Protein AF-A0A3S0TU96-F1 (afdb_monomer_lite)

Radius of gyration: 23.85 Å; chains: 1; bounding box: 47×67×46 Å

Secondary structure (DSSP, 8-state):
--HHHHHHHHHHHHHHHHHHHTT-HHHHHHHHHHTGGG--THHHHHHHHHHHHHHHTHHHHHGGGSTT-HHHHHHHHHHHHHHHHT-TTS--SHHHHHHHHHHHHHHHHHHHHHHHHHHHHHHHHHHHHHHHHHHHTT---

Structure (mmCIF, N/CA/C/O backbone):
data_AF-A0A3S0TU96-F1
#
_entry.id   AF-A0A3S0TU96-F1
#
loop_
_atom_site.group_PDB
_atom_site.id
_atom_site.type_symbol
_atom_site.label_atom_id
_atom_site.label_alt_id
_atom_site.label_comp_id
_atom_site.label_asym_id
_atom_site.label_entity_id
_atom_site.label_seq_id
_atom_site.pdbx_PDB_ins_code
_atom_site.Cartn_x
_atom_site.Cartn_y
_atom_site.Cartn_z
_atom_site.occupancy
_atom_site.B_iso_or_equiv
_atom_site.auth_seq_id
_atom_site.auth_comp_id
_atom_site.auth_asym_id
_atom_site.auth_atom_id
_atom_site.pdbx_PDB_model_num
ATOM 1 N N . MET A 1 1 ? 26.393 -16.117 -1.500 1.00 49.97 1 MET A N 1
ATOM 2 C CA . MET A 1 1 ? 25.096 -15.430 -1.704 1.00 49.97 1 MET A CA 1
ATOM 3 C C . MET A 1 1 ? 25.406 -14.065 -2.303 1.00 49.97 1 MET A C 1
ATOM 5 O O . MET A 1 1 ? 26.207 -13.344 -1.730 1.00 49.97 1 MET A O 1
ATOM 9 N N . ASN A 1 2 ? 24.938 -13.804 -3.525 1.00 49.59 2 ASN A N 1
ATOM 10 C CA . ASN A 1 2 ? 25.557 -12.851 -4.454 1.00 49.59 2 ASN A CA 1
ATOM 11 C C . ASN A 1 2 ? 25.096 -11.401 -4.190 1.00 49.59 2 ASN A C 1
ATOM 13 O O . ASN A 1 2 ? 23.898 -11.127 -4.260 1.00 49.59 2 ASN A O 1
ATOM 17 N N . ILE A 1 3 ? 26.026 -10.485 -3.899 1.00 54.50 3 ILE A N 1
ATOM 18 C CA . ILE A 1 3 ? 25.763 -9.071 -3.543 1.00 54.50 3 ILE A CA 1
ATOM 19 C C . ILE A 1 3 ? 24.951 -8.360 -4.642 1.00 54.50 3 ILE A C 1
ATOM 21 O O . ILE A 1 3 ? 24.020 -7.609 -4.351 1.00 54.50 3 ILE A O 1
ATOM 25 N N . TYR A 1 4 ? 25.210 -8.704 -5.905 1.00 56.62 4 TYR A N 1
ATOM 26 C CA . TYR A 1 4 ? 24.470 -8.217 -7.072 1.00 56.62 4 TYR A CA 1
ATOM 27 C C . TYR A 1 4 ? 22.959 -8.479 -7.007 1.00 56.62 4 TYR A C 1
ATOM 29 O O . TYR A 1 4 ? 22.160 -7.614 -7.354 1.00 56.62 4 TYR A O 1
ATOM 37 N N . TYR A 1 5 ? 22.549 -9.643 -6.496 1.00 59.38 5 TYR A 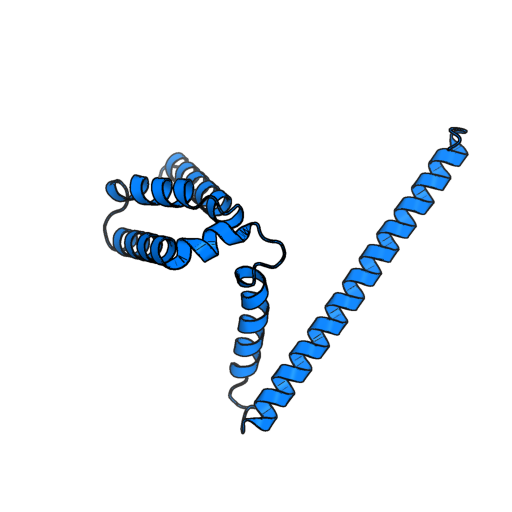N 1
ATOM 38 C CA . TYR A 1 5 ? 21.134 -10.011 -6.404 1.00 59.38 5 TYR A CA 1
ATOM 39 C C . TYR A 1 5 ? 20.387 -9.203 -5.330 1.00 59.38 5 TYR A C 1
ATOM 41 O O . TYR A 1 5 ? 19.169 -9.021 -5.409 1.00 59.38 5 TYR A O 1
ATOM 49 N N . HIS A 1 6 ? 21.104 -8.713 -4.313 1.00 59.06 6 HIS A N 1
ATOM 50 C CA . HIS A 1 6 ? 20.525 -7.829 -3.305 1.00 59.06 6 HIS A CA 1
ATOM 51 C C . HIS A 1 6 ? 20.334 -6.409 -3.836 1.00 59.06 6 HIS A C 1
ATOM 53 O O . HIS A 1 6 ? 19.244 -5.859 -3.677 1.00 59.06 6 HIS A O 1
ATOM 59 N N . ILE A 1 7 ? 21.337 -5.878 -4.536 1.00 60.28 7 ILE A N 1
ATOM 60 C CA . ILE A 1 7 ? 21.294 -4.543 -5.146 1.00 60.28 7 ILE A CA 1
ATOM 61 C C . ILE A 1 7 ? 20.154 -4.451 -6.171 1.00 60.28 7 ILE A C 1
ATOM 63 O O . ILE A 1 7 ? 19.366 -3.509 -6.151 1.00 60.28 7 ILE A O 1
ATOM 67 N N . GLU A 1 8 ? 19.984 -5.468 -7.019 1.00 71.00 8 GLU A N 1
ATOM 68 C CA . GLU A 1 8 ? 18.927 -5.479 -8.038 1.00 71.00 8 GLU A CA 1
ATOM 69 C C . GLU A 1 8 ? 17.509 -5.478 -7.430 1.00 71.00 8 GLU A C 1
ATOM 71 O O . GLU A 1 8 ? 16.594 -4.820 -7.935 1.00 71.00 8 GLU A O 1
ATOM 76 N N . LYS A 1 9 ? 17.316 -6.182 -6.306 1.00 71.75 9 LYS A N 1
ATOM 77 C CA . LYS A 1 9 ? 16.046 -6.176 -5.562 1.00 71.75 9 LYS A CA 1
ATOM 78 C C . LYS A 1 9 ? 15.737 -4.822 -4.947 1.00 71.75 9 LYS A C 1
ATOM 80 O O . LYS A 1 9 ? 14.586 -4.390 -4.989 1.00 71.75 9 LYS A O 1
ATOM 85 N N . GLU A 1 10 ? 16.741 -4.182 -4.364 1.00 77.06 10 GLU A N 1
ATOM 86 C CA . GLU A 1 10 ? 16.595 -2.877 -3.731 1.00 77.06 10 GLU A CA 1
ATOM 87 C C . GLU A 1 10 ? 16.254 -1.796 -4.763 1.00 77.06 10 GLU A C 1
ATOM 89 O O . GLU A 1 10 ? 15.327 -1.013 -4.554 1.00 77.06 10 GLU A O 1
ATOM 94 N N . ILE A 1 11 ? 16.900 -1.833 -5.933 1.00 78.44 11 ILE A N 1
ATOM 95 C CA . ILE A 1 11 ? 16.581 -0.957 -7.066 1.00 78.44 11 ILE A CA 1
ATOM 96 C C . ILE A 1 11 ? 15.122 -1.145 -7.500 1.00 78.44 11 ILE A C 1
ATOM 98 O O . ILE A 1 11 ? 14.367 -0.176 -7.554 1.00 78.44 11 ILE A O 1
ATOM 102 N N . LYS A 1 12 ? 14.684 -2.387 -7.747 1.00 85.12 12 LYS A N 1
ATOM 103 C CA . LYS A 1 12 ? 13.304 -2.682 -8.181 1.00 85.12 12 LYS A CA 1
ATOM 104 C C . LYS A 1 12 ? 12.257 -2.247 -7.150 1.00 85.12 12 LYS A C 1
ATOM 106 O O . LYS A 1 12 ? 11.206 -1.728 -7.525 1.00 85.12 12 LYS A O 1
ATOM 111 N N . TYR A 1 13 ? 12.547 -2.409 -5.859 1.00 88.12 13 TYR A N 1
ATOM 112 C CA . TYR A 1 13 ? 11.684 -1.920 -4.784 1.00 88.12 13 TYR A CA 1
ATOM 113 C C . TYR A 1 13 ? 11.594 -0.389 -4.765 1.00 88.12 13 TYR A C 1
ATOM 115 O O . TYR A 1 13 ? 10.494 0.161 -4.703 1.00 88.12 13 TYR A O 1
ATOM 123 N N . ASN A 1 14 ? 12.730 0.303 -4.868 1.00 90.75 14 ASN A N 1
ATOM 124 C CA . ASN A 1 14 ? 12.770 1.764 -4.873 1.00 90.75 14 ASN A CA 1
ATOM 125 C C . ASN A 1 14 ? 12.052 2.356 -6.093 1.00 90.75 14 ASN A C 1
ATOM 127 O O . ASN A 1 14 ? 11.351 3.359 -5.957 1.00 90.75 14 ASN A O 1
ATOM 131 N N . VAL A 1 15 ? 12.141 1.702 -7.255 1.00 93.25 15 VAL A N 1
ATOM 132 C CA . VAL A 1 15 ? 11.391 2.087 -8.461 1.00 93.25 15 VAL A CA 1
ATOM 133 C C . VAL A 1 15 ? 9.885 1.895 -8.261 1.00 93.25 15 VAL A C 1
ATOM 135 O O . VAL A 1 15 ? 9.119 2.824 -8.509 1.00 93.25 15 VAL A O 1
ATOM 138 N N . ALA A 1 16 ? 9.443 0.749 -7.732 1.00 92.25 16 ALA A N 1
ATOM 139 C CA . ALA A 1 16 ? 8.025 0.522 -7.429 1.00 92.25 16 ALA A CA 1
ATOM 140 C C . ALA A 1 16 ? 7.481 1.559 -6.431 1.00 92.25 16 ALA A C 1
ATOM 142 O O . ALA A 1 16 ? 6.395 2.111 -6.615 1.00 92.25 16 ALA A O 1
ATOM 143 N N . LYS A 1 17 ? 8.266 1.867 -5.392 1.00 92.00 17 LYS A N 1
ATOM 144 C CA . LYS A 1 17 ? 7.953 2.901 -4.403 1.00 92.00 17 LYS A CA 1
ATOM 145 C C . LYS A 1 17 ? 7.829 4.276 -5.062 1.00 92.00 17 LYS A C 1
ATOM 147 O O . LYS A 1 17 ? 6.870 4.996 -4.792 1.00 92.00 17 LYS A O 1
ATOM 152 N N . HIS A 1 18 ? 8.767 4.630 -5.939 1.00 92.69 18 HIS A N 1
ATOM 153 C CA . HIS A 1 18 ? 8.718 5.873 -6.700 1.00 92.69 18 HIS A CA 1
ATOM 154 C C . HIS A 1 18 ? 7.443 5.957 -7.548 1.00 92.69 18 HIS A C 1
ATOM 156 O O . HIS A 1 18 ? 6.746 6.966 -7.476 1.00 92.69 18 HIS A O 1
ATOM 162 N N . TYR A 1 19 ? 7.089 4.909 -8.294 1.00 94.81 19 TYR A N 1
ATOM 163 C CA . TYR A 1 19 ? 5.866 4.918 -9.099 1.00 94.81 19 TYR A CA 1
ATOM 164 C C . TYR A 1 19 ? 4.600 5.060 -8.252 1.00 94.81 19 TYR A C 1
ATOM 166 O O . TYR A 1 19 ? 3.732 5.865 -8.585 1.00 94.81 19 TYR A O 1
ATOM 174 N N . PHE A 1 20 ? 4.533 4.369 -7.112 1.00 92.12 20 PHE A N 1
ATOM 175 C CA . PHE A 1 20 ? 3.407 4.474 -6.186 1.00 92.12 20 PHE A CA 1
ATOM 176 C C . PHE A 1 20 ? 3.204 5.904 -5.668 1.00 92.12 20 PHE A C 1
ATOM 178 O O . PHE A 1 20 ? 2.113 6.452 -5.805 1.00 92.12 20 PHE A O 1
ATOM 185 N N . TYR A 1 21 ? 4.243 6.534 -5.109 1.00 88.75 21 TYR A N 1
ATOM 186 C CA . TYR A 1 21 ? 4.112 7.874 -4.518 1.00 88.75 21 TYR A CA 1
ATOM 187 C C . TYR A 1 21 ? 3.954 8.994 -5.553 1.00 88.75 21 TYR A C 1
ATOM 189 O O . TYR A 1 21 ? 3.477 10.067 -5.205 1.00 88.75 21 TYR A O 1
ATOM 197 N N . ASN A 1 22 ? 4.311 8.749 -6.816 1.00 92.19 22 ASN A N 1
ATOM 198 C CA . ASN A 1 22 ? 4.125 9.708 -7.909 1.00 92.19 22 ASN A CA 1
ATOM 199 C C . ASN A 1 22 ? 2.884 9.411 -8.765 1.00 92.19 22 ASN A C 1
ATOM 201 O O . ASN A 1 22 ? 2.750 9.961 -9.853 1.00 92.19 22 ASN A O 1
ATOM 205 N N . GLY A 1 23 ? 1.991 8.527 -8.307 1.00 91.00 23 GLY A N 1
ATOM 206 C CA . GLY A 1 23 ? 0.731 8.214 -8.986 1.00 91.00 23 GLY A CA 1
ATOM 207 C C . GLY A 1 23 ? 0.868 7.598 -10.382 1.00 91.00 23 GLY A C 1
ATOM 208 O O . GLY A 1 23 ? -0.086 7.617 -11.160 1.00 91.00 23 GLY A O 1
ATOM 209 N N . LYS A 1 24 ? 2.033 7.017 -10.687 1.00 95.75 24 LYS A N 1
ATOM 210 C CA . LYS A 1 24 ? 2.355 6.339 -11.950 1.00 95.75 24 LYS A CA 1
ATOM 211 C C . LYS A 1 24 ? 1.775 4.927 -11.955 1.00 95.75 24 LYS A C 1
ATOM 213 O O . LYS A 1 24 ? 2.472 3.944 -11.707 1.00 95.75 24 LYS A O 1
ATOM 218 N N . TYR A 1 25 ? 0.452 4.847 -12.095 1.00 95.44 25 TYR A N 1
ATOM 219 C CA . TYR A 1 25 ? -0.302 3.597 -11.977 1.00 95.44 25 TYR A CA 1
ATOM 220 C C . TYR A 1 25 ? 0.087 2.573 -13.047 1.00 95.44 25 TYR A C 1
ATOM 222 O O . TYR A 1 25 ? 0.318 1.412 -12.708 1.00 95.44 25 TYR A O 1
ATOM 230 N N . ASP A 1 26 ? 0.172 3.001 -14.305 1.00 96.81 26 ASP A N 1
ATOM 231 C CA . ASP A 1 26 ? 0.413 2.110 -15.440 1.00 96.81 26 ASP A CA 1
ATOM 232 C C . ASP A 1 26 ? 1.830 1.514 -15.351 1.00 96.81 26 ASP A C 1
ATOM 234 O O . ASP A 1 26 ? 2.001 0.295 -15.356 1.00 96.81 26 ASP A O 1
ATOM 238 N N . GLU A 1 27 ? 2.837 2.350 -15.079 1.00 96.75 27 GLU A N 1
ATOM 239 C CA . GLU A 1 27 ? 4.230 1.924 -14.907 1.00 96.7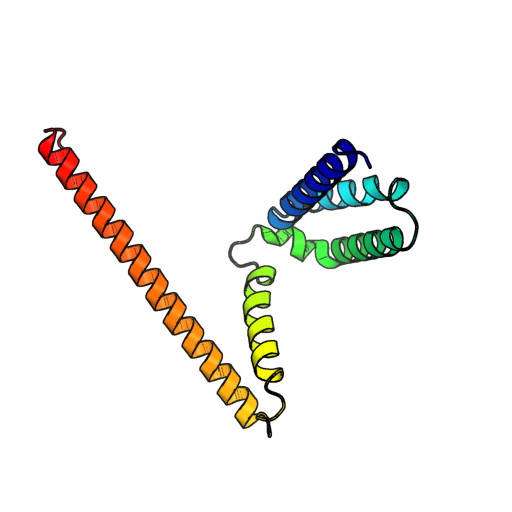5 27 GLU A CA 1
ATOM 240 C C . GLU A 1 27 ? 4.431 1.046 -13.664 1.00 96.75 27 GLU A C 1
ATOM 242 O O . GLU A 1 27 ? 5.212 0.089 -13.685 1.00 96.75 27 GLU A O 1
ATOM 247 N N . LEU A 1 28 ? 3.713 1.332 -12.571 1.00 95.94 28 LEU A N 1
ATOM 248 C CA . LEU A 1 28 ? 3.708 0.472 -11.388 1.00 95.94 28 LEU A CA 1
ATOM 249 C C . LEU A 1 28 ? 3.135 -0.907 -11.718 1.00 95.94 28 LEU A C 1
ATOM 251 O O . LEU A 1 28 ? 3.691 -1.924 -11.297 1.00 95.94 28 LEU A O 1
ATOM 255 N N . LEU A 1 29 ? 2.019 -0.956 -12.442 1.00 96.56 29 LEU A N 1
ATOM 256 C CA . LEU A 1 29 ? 1.349 -2.203 -12.773 1.00 96.56 29 LEU A CA 1
ATOM 257 C C . LEU A 1 29 ? 2.194 -3.058 -13.725 1.00 96.56 29 LEU A C 1
ATOM 259 O O . LEU A 1 29 ? 2.346 -4.260 -13.487 1.00 96.56 29 LEU A O 1
ATOM 263 N N . ASP A 1 30 ? 2.792 -2.443 -14.742 1.00 96.44 30 ASP A N 1
ATOM 264 C CA . ASP A 1 30 ? 3.683 -3.110 -15.692 1.00 96.44 30 ASP A CA 1
ATOM 265 C C . ASP A 1 30 ? 4.924 -3.671 -15.004 1.00 96.44 30 ASP A C 1
ATOM 267 O O . ASP A 1 30 ? 5.258 -4.847 -15.186 1.00 96.44 30 ASP A O 1
ATOM 271 N N . LEU A 1 31 ? 5.550 -2.885 -14.120 1.00 94.75 31 LEU A N 1
ATOM 272 C CA . LEU A 1 31 ? 6.664 -3.356 -13.304 1.00 94.75 31 LEU A CA 1
ATOM 273 C C . LEU A 1 31 ? 6.260 -4.592 -12.493 1.00 94.75 31 LEU A C 1
ATOM 275 O O . LEU A 1 31 ? 6.951 -5.607 -12.543 1.00 94.75 31 LEU A O 1
ATOM 279 N N . LEU A 1 32 ? 5.135 -4.549 -11.773 1.00 94.12 32 LEU A N 1
ATOM 280 C CA . LEU A 1 32 ? 4.691 -5.674 -10.946 1.00 94.12 32 LEU A CA 1
ATOM 281 C C . LEU A 1 32 ? 4.373 -6.926 -11.778 1.00 94.12 32 LEU A C 1
ATOM 283 O O . LEU A 1 32 ? 4.726 -8.033 -11.363 1.00 94.12 32 LEU A O 1
ATOM 287 N N . ASN A 1 33 ? 3.753 -6.774 -12.951 1.00 94.12 33 ASN A N 1
ATOM 288 C CA . ASN A 1 33 ? 3.483 -7.895 -13.854 1.00 94.12 33 ASN A CA 1
ATOM 289 C C . ASN A 1 33 ? 4.778 -8.492 -14.419 1.00 94.12 33 ASN A C 1
ATOM 291 O O . ASN A 1 33 ? 4.915 -9.716 -14.450 1.00 94.12 33 ASN A O 1
ATOM 295 N N . SER A 1 34 ? 5.756 -7.655 -14.782 1.00 92.75 34 SER A N 1
ATOM 296 C CA . SER A 1 34 ? 7.060 -8.108 -15.287 1.00 92.75 34 SER A CA 1
ATOM 297 C C . SER A 1 34 ? 7.838 -8.948 -14.268 1.00 92.75 34 SER A C 1
ATOM 299 O O . SER A 1 34 ? 8.663 -9.776 -14.643 1.00 92.75 34 SER A O 1
ATOM 301 N N . LEU A 1 35 ? 7.552 -8.789 -12.969 1.00 90.31 35 LEU A N 1
ATOM 302 C CA . LEU A 1 35 ? 8.181 -9.560 -11.894 1.00 90.31 35 LEU A CA 1
ATOM 303 C C . LEU A 1 35 ? 7.574 -10.957 -11.713 1.00 90.31 35 LEU A C 1
ATOM 305 O O . LEU A 1 35 ? 8.210 -11.809 -11.088 1.00 90.31 35 LEU A O 1
ATOM 309 N N . LEU A 1 36 ? 6.376 -11.227 -12.247 1.00 89.38 36 LEU A N 1
ATOM 310 C CA . LEU A 1 36 ? 5.693 -12.509 -12.054 1.00 89.38 36 LEU A CA 1
ATOM 311 C C . LEU A 1 36 ? 6.540 -13.719 -12.476 1.00 89.38 36 LEU A C 1
ATOM 313 O O . LEU A 1 36 ? 6.601 -14.658 -11.685 1.00 89.38 36 LEU A O 1
ATOM 317 N N . PRO A 1 37 ? 7.209 -13.754 -13.642 1.00 88.94 37 PRO A N 1
ATOM 318 C CA . PRO A 1 37 ? 8.008 -14.914 -14.048 1.00 88.94 37 PRO A CA 1
ATOM 319 C C . PRO A 1 37 ? 9.161 -15.230 -13.084 1.00 88.94 37 PRO A C 1
ATOM 321 O O . PRO A 1 37 ? 9.556 -16.384 -12.953 1.00 88.94 37 PRO A O 1
ATOM 324 N N . TYR A 1 38 ? 9.669 -14.221 -12.370 1.00 86.62 38 TYR A N 1
ATOM 325 C CA . TYR A 1 38 ? 10.854 -14.331 -11.515 1.00 86.62 38 TYR A CA 1
ATOM 326 C C . TYR A 1 38 ? 10.535 -14.626 -10.043 1.00 86.62 38 TYR A C 1
ATOM 328 O O . TYR A 1 38 ? 11.433 -14.962 -9.269 1.00 86.62 38 TYR A O 1
ATOM 336 N N . ILE A 1 39 ? 9.272 -14.486 -9.625 1.00 86.31 39 ILE A N 1
ATOM 337 C CA . ILE A 1 39 ? 8.848 -14.723 -8.243 1.00 86.31 39 ILE A CA 1
ATOM 338 C C . ILE A 1 39 ? 8.032 -16.016 -8.152 1.00 86.31 39 ILE A C 1
ATOM 340 O O . ILE A 1 39 ? 6.932 -16.133 -8.700 1.00 86.31 39 ILE A O 1
ATOM 344 N N . VAL A 1 40 ? 8.559 -16.966 -7.377 1.00 86.50 40 VAL A N 1
ATOM 345 C CA . VAL A 1 40 ? 7.991 -18.305 -7.159 1.00 86.50 40 VAL A CA 1
ATOM 346 C C . VAL A 1 40 ? 7.579 -18.541 -5.699 1.00 86.50 40 VAL A C 1
ATOM 348 O O . VAL A 1 40 ? 7.951 -17.792 -4.788 1.00 86.50 40 VAL A O 1
ATOM 351 N N . GLY A 1 41 ? 6.779 -19.587 -5.477 1.00 88.38 41 GLY A N 1
ATOM 352 C CA . GLY A 1 41 ? 6.331 -20.019 -4.150 1.00 88.38 41 GLY A CA 1
ATOM 353 C C . GLY A 1 41 ? 5.459 -18.987 -3.428 1.00 88.38 41 GLY A C 1
ATOM 354 O O . GLY A 1 41 ? 4.732 -18.212 -4.051 1.00 88.38 41 GLY A O 1
ATOM 355 N N . ASN A 1 42 ? 5.554 -18.934 -2.097 1.00 86.94 42 ASN A N 1
ATOM 356 C CA . ASN A 1 42 ? 4.711 -18.061 -1.267 1.00 86.94 42 ASN A CA 1
ATOM 357 C C . ASN A 1 42 ? 4.818 -16.577 -1.650 1.00 86.94 42 ASN A C 1
ATOM 359 O O . ASN A 1 42 ? 3.822 -15.854 -1.606 1.00 86.94 42 ASN A O 1
ATOM 363 N N . LYS A 1 43 ? 5.995 -16.125 -2.101 1.00 86.94 43 LYS A N 1
ATOM 364 C CA . LYS A 1 43 ? 6.229 -14.739 -2.546 1.00 86.94 43 LYS A CA 1
ATOM 365 C C . LYS A 1 43 ? 5.409 -14.380 -3.786 1.00 86.94 43 LY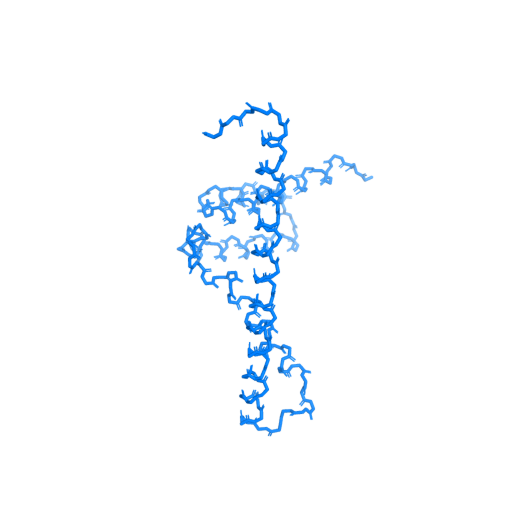S A C 1
ATOM 367 O O . LYS A 1 43 ? 4.968 -13.240 -3.908 1.00 86.94 43 LYS A O 1
ATOM 372 N N . ARG A 1 44 ? 5.127 -15.354 -4.659 1.00 90.88 44 ARG A N 1
ATOM 373 C CA . ARG A 1 44 ? 4.260 -15.165 -5.831 1.00 90.88 44 ARG A CA 1
ATOM 374 C C . ARG A 1 44 ? 2.837 -14.826 -5.410 1.00 90.88 44 ARG A C 1
ATOM 376 O O . ARG A 1 44 ? 2.220 -13.937 -5.986 1.00 90.88 44 ARG A O 1
ATOM 383 N N . SER A 1 45 ? 2.335 -15.495 -4.370 1.00 91.62 45 SER A N 1
ATOM 384 C CA . SER A 1 45 ? 0.994 -15.226 -3.842 1.00 91.62 45 SER A CA 1
ATOM 385 C C . SER A 1 45 ? 0.863 -13.793 -3.310 1.00 91.62 45 SER A C 1
ATOM 387 O O . SER A 1 45 ? -0.159 -13.147 -3.538 1.00 91.62 45 SER A O 1
ATOM 389 N N . TYR A 1 46 ? 1.915 -13.263 -2.671 1.00 92.06 46 TYR A N 1
ATOM 390 C CA . TYR A 1 46 ? 1.955 -11.869 -2.229 1.00 92.06 46 TYR A CA 1
ATOM 391 C C . TYR A 1 46 ? 1.963 -10.904 -3.412 1.00 92.06 46 TYR A C 1
ATOM 393 O O . TYR A 1 46 ? 1.156 -9.983 -3.424 1.00 92.06 46 TYR A O 1
ATOM 401 N N . LEU A 1 47 ? 2.792 -11.146 -4.434 1.00 93.00 47 LEU A N 1
ATOM 402 C CA . LEU A 1 47 ? 2.829 -10.301 -5.631 1.00 93.00 47 LEU A CA 1
ATOM 403 C C . LEU A 1 47 ? 1.467 -10.257 -6.347 1.00 93.00 47 LEU A C 1
ATOM 405 O O . LEU A 1 47 ? 0.991 -9.178 -6.689 1.00 93.00 47 LEU A O 1
ATOM 409 N N . LEU A 1 48 ? 0.798 -11.402 -6.510 1.00 95.00 48 LEU A N 1
ATOM 410 C CA . LEU A 1 48 ? -0.539 -11.472 -7.113 1.00 95.00 48 LEU A CA 1
ATOM 411 C C . LEU A 1 48 ? -1.585 -10.695 -6.303 1.00 95.00 48 LEU A C 1
ATOM 413 O O . LEU A 1 48 ? -2.407 -9.979 -6.878 1.00 95.00 48 LEU A O 1
ATOM 417 N N . LYS A 1 49 ? -1.544 -10.798 -4.968 1.00 94.06 49 LYS A N 1
ATOM 418 C CA . LYS A 1 49 ? -2.403 -9.995 -4.087 1.00 94.06 49 LYS A CA 1
ATOM 419 C C . LYS A 1 49 ? -2.113 -8.507 -4.255 1.00 94.06 49 LYS A C 1
ATOM 421 O O . LYS A 1 49 ? -3.057 -7.740 -4.402 1.00 94.06 49 LYS A O 1
ATOM 426 N N . THR A 1 50 ? -0.844 -8.107 -4.287 1.00 92.75 50 THR A N 1
ATOM 427 C CA . THR A 1 50 ? -0.446 -6.710 -4.500 1.00 92.75 50 THR A CA 1
ATOM 428 C C . THR A 1 50 ? -0.956 -6.184 -5.838 1.00 92.75 50 THR A C 1
ATOM 430 O O . THR A 1 50 ? -1.600 -5.143 -5.856 1.00 92.75 50 THR A O 1
ATOM 433 N N . ILE A 1 51 ? -0.769 -6.919 -6.939 1.00 94.94 51 ILE A N 1
ATOM 434 C CA . ILE A 1 51 ? -1.297 -6.545 -8.263 1.00 94.94 51 ILE A CA 1
ATOM 435 C C . ILE A 1 51 ? -2.816 -6.356 -8.208 1.00 94.94 51 ILE A C 1
ATOM 437 O O . ILE A 1 51 ? -3.330 -5.352 -8.696 1.00 94.94 51 ILE A O 1
ATOM 441 N N . LYS A 1 52 ? -3.544 -7.285 -7.575 1.00 95.94 52 LYS A N 1
ATOM 442 C CA . LYS A 1 52 ? -4.997 -7.166 -7.388 1.00 95.94 52 LYS A CA 1
ATOM 443 C C . LYS A 1 52 ? -5.366 -5.912 -6.589 1.00 95.94 52 LYS A C 1
ATOM 445 O O . LYS A 1 52 ? -6.295 -5.207 -6.967 1.00 95.94 52 LYS A O 1
ATOM 450 N N . TYR A 1 53 ? -4.640 -5.622 -5.510 1.00 92.50 53 TYR A N 1
ATOM 451 C CA . TYR A 1 53 ? -4.847 -4.414 -4.712 1.00 92.50 53 TYR A CA 1
ATOM 452 C C . TYR A 1 53 ? -4.617 -3.142 -5.528 1.00 92.50 53 TYR A C 1
ATOM 454 O O . TYR A 1 53 ? -5.458 -2.251 -5.475 1.00 92.50 53 TYR A O 1
ATOM 462 N N . ILE A 1 54 ? -3.530 -3.066 -6.299 1.00 92.38 54 ILE A N 1
ATOM 463 C CA . ILE A 1 54 ? -3.230 -1.910 -7.152 1.00 92.38 54 ILE A CA 1
ATOM 464 C C . ILE A 1 54 ? -4.332 -1.711 -8.197 1.00 92.38 54 ILE A C 1
ATOM 466 O O . ILE A 1 54 ? -4.892 -0.620 -8.268 1.00 92.38 54 ILE A O 1
ATOM 470 N N . LYS A 1 55 ? -4.726 -2.769 -8.922 1.00 94.19 55 LYS A N 1
ATOM 471 C CA . LYS A 1 55 ? -5.813 -2.716 -9.919 1.00 94.19 55 LYS A CA 1
ATOM 472 C C . LYS A 1 55 ? -7.133 -2.225 -9.322 1.00 94.19 55 LYS A C 1
ATOM 474 O O . LYS A 1 55 ? -7.794 -1.367 -9.890 1.00 94.19 55 LYS A O 1
ATOM 479 N N . ASN A 1 56 ? -7.496 -2.726 -8.142 1.00 93.00 56 ASN A N 1
ATOM 480 C CA . ASN A 1 56 ? -8.741 -2.340 -7.474 1.00 93.00 56 ASN A CA 1
ATOM 481 C C . ASN A 1 56 ? -8.732 -0.900 -6.934 1.00 93.00 56 ASN A C 1
ATOM 483 O O . ASN A 1 56 ? -9.782 -0.396 -6.547 1.00 93.00 56 ASN A O 1
ATOM 487 N N . ASN A 1 57 ? -7.566 -0.252 -6.858 1.00 89.56 57 ASN A N 1
ATOM 488 C CA . ASN A 1 57 ? -7.400 1.073 -6.262 1.00 89.56 57 ASN A CA 1
ATOM 489 C C . ASN A 1 57 ? -6.787 2.082 -7.243 1.00 89.56 57 ASN A C 1
ATOM 491 O O . ASN A 1 57 ? -6.175 3.049 -6.795 1.00 89.56 57 ASN A O 1
ATOM 495 N N . GLU A 1 58 ? -6.968 1.901 -8.556 1.00 91.94 58 GLU A N 1
ATOM 496 C CA . GLU A 1 58 ? -6.383 2.757 -9.600 1.00 91.94 58 GLU A CA 1
ATOM 497 C C . GLU A 1 58 ? -6.521 4.253 -9.287 1.00 91.94 58 GLU A C 1
ATOM 499 O O . GLU A 1 58 ? -5.524 4.972 -9.212 1.00 91.94 58 GLU A O 1
ATOM 504 N N . LYS A 1 59 ? -7.749 4.716 -9.022 1.00 88.31 59 LYS A N 1
ATOM 505 C CA . LYS A 1 59 ? -8.022 6.125 -8.706 1.00 88.31 59 LYS A CA 1
ATOM 506 C C . LYS A 1 59 ? -7.244 6.600 -7.476 1.00 88.31 59 LYS A C 1
ATOM 508 O O . LYS A 1 59 ? -6.738 7.713 -7.469 1.00 88.31 59 LYS A O 1
ATOM 513 N N . GLY A 1 60 ? -7.127 5.759 -6.449 1.00 86.00 60 GLY A N 1
ATOM 514 C CA . GLY A 1 60 ? -6.365 6.072 -5.239 1.00 86.00 60 GLY A CA 1
ATOM 515 C C . GLY A 1 60 ? -4.862 6.179 -5.498 1.00 86.00 60 GLY A C 1
ATOM 516 O O . GLY A 1 60 ? -4.213 7.050 -4.926 1.00 86.00 60 GLY A O 1
ATOM 517 N N . ILE A 1 61 ? -4.321 5.340 -6.387 1.00 89.31 61 ILE A N 1
ATOM 518 C CA . ILE A 1 61 ? -2.917 5.410 -6.806 1.00 89.31 61 ILE A CA 1
ATOM 519 C C . ILE A 1 61 ? -2.669 6.673 -7.623 1.00 89.31 61 ILE A C 1
ATOM 521 O O . ILE A 1 61 ? -1.805 7.458 -7.251 1.00 89.31 61 ILE A O 1
ATOM 525 N N . ARG A 1 62 ? -3.454 6.925 -8.678 1.00 90.62 62 ARG A N 1
ATOM 526 C CA . ARG A 1 62 ? -3.306 8.129 -9.517 1.00 90.62 62 ARG A CA 1
ATOM 527 C C . ARG A 1 62 ? -3.423 9.416 -8.700 1.00 90.62 62 ARG A C 1
ATOM 529 O O . ARG A 1 62 ? -2.704 10.375 -8.946 1.00 90.62 62 ARG A O 1
ATOM 536 N N . ASN A 1 63 ? -4.268 9.407 -7.672 1.00 88.69 63 ASN A N 1
ATOM 537 C CA . ASN A 1 63 ? -4.457 10.543 -6.783 1.00 88.69 63 ASN A CA 1
ATOM 538 C C . ASN A 1 63 ? -3.329 10.746 -5.758 1.00 88.69 63 ASN A C 1
ATOM 540 O O . ASN A 1 63 ? -3.401 11.718 -5.016 1.00 88.69 63 ASN A O 1
ATOM 544 N N . GLN A 1 64 ? -2.287 9.903 -5.706 1.00 85.56 64 GLN A N 1
ATOM 545 C CA . GLN A 1 64 ? -1.154 10.082 -4.778 1.00 85.56 64 GLN A CA 1
ATOM 546 C C . GLN A 1 64 ? -0.434 11.422 -4.927 1.00 85.56 64 GLN A C 1
ATOM 548 O O . GLN A 1 64 ? 0.066 11.952 -3.941 1.00 85.56 64 GLN A O 1
ATOM 553 N N . ILE A 1 65 ? -0.445 11.998 -6.12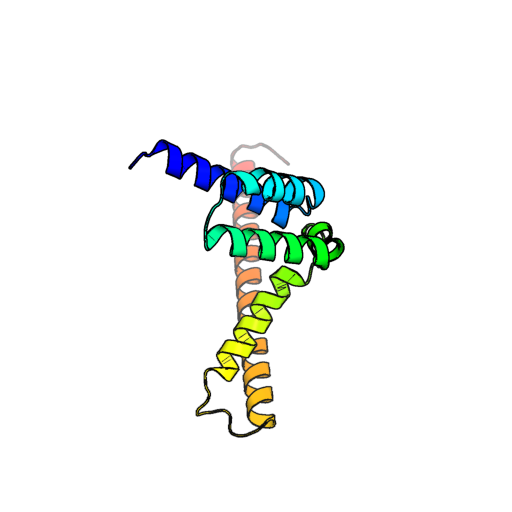9 1.00 85.56 65 ILE A N 1
ATOM 554 C CA . ILE A 1 65 ? 0.140 13.315 -6.407 1.00 85.56 65 ILE A CA 1
ATOM 555 C C . ILE A 1 65 ? -0.710 14.481 -5.894 1.00 85.56 65 ILE A C 1
ATOM 557 O O . ILE A 1 65 ? -0.246 15.620 -5.887 1.00 85.56 65 ILE A O 1
ATOM 561 N N . LEU A 1 66 ? -1.972 14.235 -5.523 1.00 83.31 66 LEU A N 1
ATOM 562 C CA . LEU A 1 66 ? -2.864 15.305 -5.104 1.00 83.31 66 LEU A CA 1
ATOM 563 C C . LEU A 1 66 ? -2.481 15.789 -3.700 1.00 83.31 66 LEU A C 1
ATOM 565 O O . LEU A 1 66 ? -2.304 14.969 -2.797 1.00 83.31 66 LEU A O 1
ATOM 569 N N . PRO A 1 67 ? -2.458 17.114 -3.469 1.00 68.94 67 PRO A N 1
ATOM 570 C CA . PRO A 1 67 ? -2.070 17.690 -2.180 1.00 68.94 67 PRO A CA 1
ATOM 571 C C . PRO A 1 67 ? -3.006 17.293 -1.027 1.00 68.94 67 PRO A C 1
ATOM 573 O O . PRO A 1 67 ? -2.597 17.316 0.126 1.00 68.94 67 PRO A O 1
ATOM 576 N N . ASN A 1 68 ? -4.242 16.884 -1.334 1.00 65.38 68 ASN A N 1
ATOM 577 C CA . ASN A 1 68 ? -5.235 16.424 -0.361 1.00 65.38 68 ASN A CA 1
ATOM 578 C C . ASN A 1 68 ? -5.451 14.903 -0.420 1.00 65.38 68 ASN A C 1
ATOM 580 O O . ASN A 1 68 ? -6.539 14.422 -0.089 1.00 65.38 68 ASN A O 1
ATOM 584 N N . ASN A 1 69 ? -4.468 14.127 -0.891 1.00 70.06 69 ASN A N 1
ATOM 585 C CA . ASN A 1 69 ? -4.615 12.680 -0.909 1.00 70.06 69 ASN A CA 1
ATOM 586 C C . ASN A 1 69 ? -4.678 12.129 0.519 1.00 70.06 69 ASN A C 1
ATOM 588 O O . ASN A 1 69 ? -3.685 12.048 1.238 1.00 70.06 69 ASN A O 1
ATOM 592 N N . ILE A 1 70 ? -5.874 11.707 0.919 1.00 59.91 70 ILE A N 1
ATOM 593 C CA . ILE A 1 70 ? -6.169 11.279 2.286 1.00 59.91 70 ILE A CA 1
ATOM 594 C C . ILE A 1 70 ? -5.394 9.997 2.645 1.00 59.91 70 ILE A C 1
ATOM 596 O O . ILE A 1 70 ? -5.222 9.712 3.819 1.00 59.91 70 ILE A O 1
ATOM 600 N N . GLY A 1 71 ? -4.873 9.228 1.680 1.00 60.81 71 GLY A N 1
ATOM 601 C CA . GLY A 1 71 ? -4.213 7.941 1.937 1.00 60.81 71 GLY A CA 1
ATOM 602 C C . GLY A 1 71 ? -3.070 7.990 2.965 1.00 60.81 71 GLY A C 1
ATOM 603 O O . GLY A 1 71 ? -3.097 7.237 3.936 1.00 60.81 71 GLY A O 1
ATOM 604 N N . CYS A 1 72 ? -2.092 8.886 2.793 1.00 53.28 72 CYS A N 1
ATOM 605 C CA . CYS A 1 72 ? -0.960 9.017 3.722 1.00 53.28 72 CYS A CA 1
ATOM 606 C C . CYS A 1 72 ? -1.326 9.796 4.999 1.00 53.28 72 CYS A C 1
ATOM 608 O O . CYS A 1 72 ? -0.842 9.473 6.084 1.00 53.28 72 CYS A O 1
ATOM 610 N N . HIS A 1 73 ? -2.227 10.777 4.900 1.00 55.03 73 HIS A N 1
ATOM 611 C CA . HIS A 1 73 ? -2.697 11.551 6.051 1.00 55.03 73 HIS A CA 1
ATOM 612 C C . HIS A 1 73 ? -3.593 10.722 6.992 1.00 55.03 73 HIS A C 1
ATOM 614 O O . HIS A 1 73 ? -3.487 10.840 8.212 1.00 55.03 73 HIS A O 1
ATOM 620 N N . MET A 1 74 ? -4.398 9.802 6.449 1.00 61.31 74 MET A N 1
ATOM 621 C CA . MET A 1 74 ? -5.277 8.906 7.208 1.00 61.31 74 MET A CA 1
ATOM 622 C C . MET A 1 74 ? -4.500 7.856 8.000 1.00 61.31 74 MET A C 1
ATOM 624 O O . MET A 1 74 ? -4.951 7.444 9.067 1.00 61.31 74 MET A O 1
ATOM 628 N N . GLU A 1 75 ? -3.338 7.410 7.514 1.00 64.19 75 GLU A N 1
ATOM 629 C CA . GLU A 1 75 ? -2.535 6.405 8.216 1.00 64.19 75 GLU A CA 1
ATOM 630 C C . GLU A 1 75 ? -2.093 6.904 9.601 1.00 64.19 75 GLU A C 1
ATOM 632 O O . GLU A 1 75 ? -2.178 6.164 10.587 1.00 64.19 75 GLU A O 1
ATOM 637 N N . GLY A 1 76 ? -1.717 8.185 9.700 1.00 64.06 76 GLY A N 1
ATOM 638 C CA . GLY A 1 76 ? -1.373 8.830 10.968 1.00 64.06 76 GLY A CA 1
ATOM 639 C C . GLY A 1 76 ? -2.540 8.850 11.960 1.00 64.06 76 GLY A C 1
ATOM 640 O O . GLY A 1 76 ? -2.361 8.539 13.143 1.00 64.06 76 GLY A O 1
ATOM 641 N N . ASP A 1 77 ? -3.746 9.142 11.482 1.00 65.56 77 ASP A N 1
ATOM 642 C CA . ASP A 1 77 ? -4.950 9.197 12.316 1.00 65.56 77 ASP A CA 1
ATOM 643 C C . ASP A 1 77 ? -5.445 7.800 12.719 1.00 65.56 77 ASP A C 1
ATOM 645 O O . ASP A 1 77 ? -5.800 7.568 13.881 1.00 65.56 77 ASP A O 1
ATOM 649 N N . ILE A 1 78 ? -5.372 6.822 11.809 1.00 69.94 78 ILE A N 1
ATOM 650 C CA . ILE A 1 78 ? -5.673 5.410 12.090 1.00 69.94 78 ILE A CA 1
ATOM 651 C C . ILE A 1 78 ? -4.689 4.840 13.117 1.00 69.94 78 ILE A C 1
ATOM 653 O O . ILE A 1 78 ? -5.103 4.121 14.031 1.00 69.94 78 ILE A O 1
ATOM 657 N N . SER A 1 79 ? -3.396 5.149 12.998 1.00 74.12 79 SER A N 1
ATOM 658 C CA . SER A 1 79 ? -2.369 4.698 13.943 1.00 74.12 79 SER A CA 1
ATOM 659 C C . SER A 1 79 ? -2.653 5.199 15.362 1.00 74.12 79 SER A C 1
ATOM 661 O O . SER A 1 79 ? -2.597 4.432 16.326 1.00 74.12 79 SER A O 1
ATOM 663 N N . LYS A 1 80 ? -3.087 6.455 15.504 1.00 72.56 80 LYS A N 1
ATOM 664 C CA . LYS A 1 80 ? -3.500 7.012 16.801 1.00 72.56 80 LYS A CA 1
ATOM 665 C C . LYS A 1 80 ? -4.760 6.351 17.338 1.00 72.56 80 LYS A C 1
ATOM 667 O O . LYS A 1 80 ? -4.789 5.980 18.510 1.00 72.56 80 LYS A O 1
ATOM 672 N N . ALA A 1 81 ? -5.774 6.140 16.500 1.00 72.19 81 ALA A N 1
ATOM 673 C CA . ALA A 1 81 ? -6.976 5.419 16.910 1.00 72.19 81 ALA A CA 1
ATOM 674 C C . ALA A 1 81 ? -6.640 3.998 17.405 1.00 72.19 81 ALA A C 1
ATOM 676 O O . ALA A 1 81 ? -7.168 3.559 18.429 1.00 72.19 81 ALA A O 1
ATOM 677 N N . LYS A 1 82 ? -5.708 3.302 16.737 1.00 75.75 82 LYS A N 1
ATOM 678 C CA . LYS A 1 82 ? -5.172 2.004 17.182 1.00 75.75 82 LYS A CA 1
ATOM 679 C C . LYS A 1 82 ? -4.405 2.116 18.499 1.00 75.75 82 LYS A C 1
ATOM 681 O O . LYS A 1 82 ? -4.645 1.308 19.386 1.00 75.75 82 LYS A O 1
ATOM 686 N N . SER A 1 83 ? -3.539 3.118 18.660 1.00 77.69 83 SER A N 1
ATOM 687 C CA . SER A 1 83 ? -2.798 3.373 19.906 1.00 77.69 83 SER A CA 1
ATOM 688 C C . SER A 1 83 ? -3.736 3.614 21.092 1.00 77.69 83 SER A C 1
ATOM 690 O O . SER A 1 83 ? -3.536 3.054 22.169 1.00 77.69 83 SER A O 1
ATOM 692 N N . VAL A 1 84 ? -4.814 4.380 20.889 1.00 70.25 84 VAL A N 1
ATOM 693 C CA . VAL A 1 84 ? -5.854 4.583 21.905 1.00 70.25 84 VAL A CA 1
ATOM 694 C C . VAL A 1 84 ? -6.537 3.255 22.229 1.00 70.25 84 VAL A C 1
ATOM 696 O O . VAL A 1 84 ? -6.565 2.888 23.399 1.00 70.25 84 VAL A O 1
ATOM 699 N N . LYS A 1 85 ? -6.993 2.487 21.227 1.00 69.75 85 LYS A N 1
ATOM 700 C CA . LYS A 1 85 ? -7.600 1.154 21.437 1.00 69.75 85 LYS A CA 1
ATOM 701 C C . LYS A 1 85 ? -6.662 0.148 22.117 1.00 69.75 85 LYS A C 1
ATOM 703 O O . LYS A 1 85 ? -7.126 -0.665 22.907 1.00 69.75 85 LYS A O 1
ATOM 708 N N . GLY A 1 86 ? -5.357 0.218 21.852 1.00 69.12 86 GLY A N 1
ATOM 709 C CA . GLY A 1 86 ? -4.330 -0.639 22.453 1.00 69.12 86 GLY A CA 1
ATOM 710 C C . GLY A 1 86 ? -4.171 -0.452 23.965 1.00 69.12 86 GLY A C 1
ATOM 711 O O . GLY A 1 86 ? -3.611 -1.312 24.635 1.00 69.12 86 GLY A O 1
ATOM 712 N N . ARG A 1 87 ? -4.735 0.618 24.542 1.00 66.62 87 ARG A N 1
ATOM 713 C CA . ARG A 1 87 ? -4.815 0.837 25.996 1.00 66.62 87 ARG A CA 1
ATOM 714 C C . ARG A 1 87 ? -5.946 0.031 26.648 1.00 66.62 87 ARG A C 1
ATOM 716 O O . ARG A 1 87 ? -6.524 0.507 27.618 1.00 66.62 87 ARG A O 1
ATOM 723 N N . GLY A 1 88 ? -6.264 -1.155 26.120 1.00 56.25 88 GLY A N 1
ATOM 724 C CA . GLY A 1 88 ? -7.497 -1.928 26.340 1.00 56.25 88 GLY A CA 1
ATOM 725 C C . GLY A 1 88 ? -7.981 -2.094 27.788 1.00 56.25 88 GLY A C 1
ATOM 726 O O . GLY A 1 88 ? -9.176 -2.246 27.992 1.00 56.25 88 GLY A O 1
ATOM 727 N N . GLY A 1 89 ? -7.116 -1.967 28.801 1.00 58.75 89 GLY A N 1
ATOM 728 C CA . GLY A 1 89 ? -7.519 -1.938 30.218 1.00 58.75 89 GLY A CA 1
ATOM 729 C C . GLY A 1 89 ? -8.122 -0.613 30.727 1.00 58.75 89 GLY A C 1
ATOM 730 O O . GLY A 1 89 ? -8.631 -0.571 31.839 1.00 58.75 89 GLY A O 1
ATOM 731 N N . LYS A 1 90 ? -8.067 0.482 29.954 1.00 59.69 90 LYS A N 1
ATOM 732 C CA . LYS A 1 90 ? -8.525 1.836 30.347 1.00 59.69 90 LYS A CA 1
ATOM 733 C C . LYS A 1 90 ? -9.741 2.335 29.560 1.00 59.69 90 LYS A C 1
ATOM 735 O O . LYS A 1 90 ? -10.186 3.455 29.785 1.00 59.69 90 LYS A O 1
ATOM 740 N N . ILE A 1 91 ? -10.261 1.549 28.617 1.00 66.00 91 ILE A N 1
ATOM 741 C CA . ILE A 1 91 ? -11.417 1.923 27.794 1.00 66.00 91 ILE A CA 1
ATOM 742 C C . ILE A 1 91 ? -12.595 1.052 28.210 1.00 66.00 91 ILE A C 1
A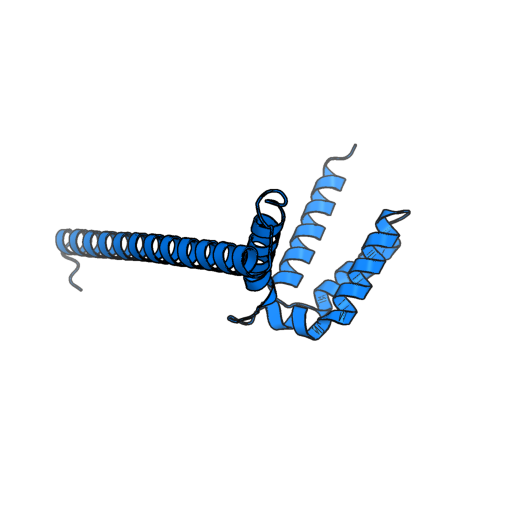TOM 744 O O . ILE A 1 91 ? -12.804 -0.035 27.690 1.00 66.00 91 ILE A O 1
ATOM 748 N N . TYR A 1 92 ? -13.350 1.548 29.182 1.00 68.94 92 TYR A N 1
ATOM 749 C CA . TYR A 1 92 ? -14.487 0.848 29.782 1.00 68.94 92 TYR A CA 1
ATOM 750 C C . TYR A 1 92 ? -15.826 1.201 29.114 1.00 68.94 92 TYR A C 1
ATOM 752 O O . TYR A 1 92 ? -16.796 0.469 29.271 1.00 68.94 92 TYR A O 1
ATOM 760 N N . ASN A 1 93 ? -15.902 2.301 28.350 1.00 78.94 93 ASN A N 1
ATOM 761 C CA . ASN A 1 93 ? -17.092 2.670 27.577 1.00 78.94 93 ASN A CA 1
ATOM 762 C C . ASN A 1 93 ? -16.764 3.599 26.383 1.00 78.94 93 ASN A C 1
ATOM 764 O O . ASN A 1 93 ? -15.651 4.121 26.251 1.00 78.94 93 ASN A O 1
ATOM 768 N N . LYS A 1 94 ? -17.759 3.818 25.507 1.00 81.62 94 LYS A N 1
ATOM 769 C CA . LYS A 1 94 ? -17.648 4.657 24.297 1.00 81.62 94 LYS A CA 1
ATOM 770 C C . LYS A 1 94 ? -17.263 6.108 24.607 1.00 81.62 94 LYS A C 1
ATOM 772 O O . LYS A 1 94 ? -16.511 6.710 23.844 1.00 81.62 94 LYS A O 1
ATOM 777 N N . LEU A 1 95 ? -17.747 6.657 25.721 1.00 84.00 95 LEU A N 1
ATOM 778 C CA . LEU A 1 95 ? -17.441 8.025 26.136 1.00 84.00 95 LEU A CA 1
ATOM 779 C C . LEU A 1 95 ? -15.951 8.171 26.473 1.00 84.00 95 LEU A C 1
ATOM 781 O O . LEU A 1 95 ? -15.284 9.056 25.944 1.00 84.00 95 LEU A O 1
ATOM 785 N N . THR A 1 96 ? -15.397 7.247 27.257 1.00 81.25 96 THR A N 1
ATOM 786 C CA . THR A 1 96 ? -13.966 7.203 27.588 1.00 81.25 96 THR A CA 1
ATOM 787 C C . THR A 1 96 ? -13.105 7.059 26.339 1.00 81.25 96 THR A C 1
ATOM 789 O O . THR A 1 96 ? -12.086 7.736 26.208 1.00 81.25 96 THR A O 1
ATOM 792 N N . PHE A 1 97 ? -13.527 6.224 25.385 1.00 80.81 97 PHE A N 1
ATOM 793 C CA . PHE A 1 97 ? -12.830 6.081 24.109 1.00 80.81 97 PHE A CA 1
ATOM 794 C C . PHE A 1 97 ? -12.780 7.400 23.325 1.00 80.81 97 PHE A C 1
ATOM 796 O O . PHE A 1 97 ? -11.702 7.832 22.914 1.00 80.81 97 PHE A O 1
ATOM 803 N N . ASN A 1 98 ? -13.928 8.060 23.158 1.00 82.81 98 ASN A N 1
ATOM 804 C CA . ASN A 1 98 ? -14.026 9.323 22.429 1.00 82.81 98 ASN A CA 1
ATOM 805 C C . ASN A 1 98 ? -13.230 10.442 23.114 1.00 82.81 98 ASN A C 1
ATOM 807 O O . ASN A 1 98 ? -12.546 11.207 22.434 1.00 82.81 98 ASN A O 1
ATOM 811 N N . ASN A 1 99 ? -13.253 10.503 24.447 1.00 83.50 99 ASN A N 1
ATOM 812 C CA . ASN A 1 99 ? -12.490 11.485 25.218 1.00 83.50 99 ASN A CA 1
ATOM 813 C C . ASN A 1 99 ? -10.978 11.281 25.047 1.00 83.50 99 ASN A C 1
ATOM 815 O O . ASN A 1 99 ? -10.249 12.239 24.795 1.00 83.50 99 ASN A O 1
ATOM 819 N N . LEU A 1 100 ? -10.500 10.033 25.106 1.00 82.75 100 LEU A N 1
ATOM 820 C CA . LEU A 1 100 ? -9.088 9.709 24.879 1.00 82.75 100 LEU A CA 1
ATOM 821 C C . LEU A 1 100 ? -8.648 9.992 23.439 1.00 82.75 100 LEU A C 1
ATOM 823 O O . LEU A 1 100 ? -7.536 10.477 23.220 1.00 82.75 100 LEU A O 1
ATOM 827 N N . LEU A 1 101 ? -9.510 9.708 22.460 1.00 82.69 101 LEU A N 1
ATOM 828 C CA . LEU A 1 101 ? -9.245 10.013 21.057 1.00 82.69 101 LEU A CA 1
ATOM 829 C C . LEU A 1 101 ? -9.144 11.528 20.836 1.00 82.69 101 LEU A C 1
ATOM 831 O O . LEU A 1 101 ? -8.176 11.996 20.240 1.00 82.69 101 LEU A O 1
ATOM 835 N N . THR A 1 102 ? -10.088 12.289 21.390 1.00 83.56 102 THR A N 1
ATOM 836 C CA . THR A 1 102 ? -10.123 13.757 21.311 1.00 83.56 102 THR A CA 1
ATOM 837 C C . THR A 1 102 ? -8.894 14.378 21.972 1.00 83.56 102 THR A C 1
ATOM 839 O O . THR A 1 102 ? -8.214 15.196 21.358 1.00 83.56 102 THR A O 1
ATOM 842 N N . ALA A 1 103 ? -8.527 13.932 23.177 1.00 82.81 103 ALA A N 1
ATOM 843 C CA . ALA A 1 103 ? -7.321 14.397 23.861 1.00 82.81 103 ALA A CA 1
ATOM 844 C C . ALA A 1 103 ? -6.041 14.100 23.056 1.00 82.81 103 ALA A C 1
ATOM 846 O O . ALA A 1 103 ? -5.154 14.947 22.950 1.00 82.81 103 ALA A O 1
ATOM 847 N N . SER A 1 104 ? -5.951 12.916 22.438 1.00 80.25 104 SER A N 1
ATOM 848 C CA . SER A 1 104 ? -4.817 12.549 21.582 1.00 80.25 104 SER A CA 1
ATOM 849 C C . SER A 1 104 ? -4.730 13.414 20.318 1.00 80.25 104 SER A C 1
ATOM 851 O O . SER A 1 104 ? -3.627 13.767 19.888 1.00 80.25 104 SER A O 1
ATOM 853 N N . MET A 1 105 ? -5.874 13.751 19.720 1.00 80.56 105 MET A N 1
ATOM 854 C CA . MET A 1 105 ? -5.966 14.640 18.558 1.00 80.56 105 MET A CA 1
ATOM 855 C C . MET A 1 105 ? -5.524 16.064 18.923 1.00 80.56 105 MET A C 1
ATOM 857 O O . MET A 1 105 ? -4.633 16.607 18.272 1.00 80.56 105 MET A O 1
ATOM 861 N N . ILE A 1 106 ? -6.057 16.625 20.018 1.00 82.50 106 ILE A N 1
ATOM 862 C CA . ILE A 1 106 ? -5.693 17.960 20.528 1.00 82.50 106 ILE A CA 1
ATOM 863 C C . ILE A 1 106 ? -4.187 18.050 20.785 1.00 82.50 106 ILE A C 1
ATOM 865 O O . ILE A 1 106 ? -3.537 18.977 20.302 1.00 82.50 106 ILE A O 1
ATOM 869 N N . LYS A 1 107 ? -3.619 17.059 21.484 1.00 81.88 107 LYS A N 1
ATOM 870 C CA . LYS A 1 107 ? -2.181 17.006 21.769 1.00 81.88 107 LYS A CA 1
ATOM 871 C C . LYS A 1 107 ? -1.346 17.044 20.486 1.00 81.88 107 LYS A C 1
ATOM 873 O O . LYS A 1 107 ? -0.396 17.819 20.395 1.00 81.88 107 LYS A O 1
ATOM 878 N N . THR A 1 108 ? -1.728 16.264 19.475 1.00 75.50 108 THR A N 1
ATOM 879 C CA . THR A 1 108 ? -1.006 16.266 18.195 1.00 75.50 108 THR A CA 1
ATOM 880 C C . THR A 1 108 ? -1.072 17.644 17.540 1.00 75.50 108 THR A C 1
ATOM 882 O O . THR A 1 108 ? -0.046 18.175 17.135 1.00 75.50 108 THR A O 1
ATOM 885 N N . ASN A 1 109 ? -2.259 18.249 17.475 1.00 73.69 109 ASN A N 1
ATOM 886 C CA . ASN A 1 109 ? -2.429 19.559 16.848 1.00 73.69 109 ASN A CA 1
ATOM 887 C C . ASN A 1 109 ? -1.591 20.633 17.554 1.00 73.69 109 ASN A C 1
ATOM 889 O O . ASN A 1 109 ? -0.954 21.446 16.886 1.00 73.69 109 ASN A O 1
ATOM 893 N N . SER A 1 110 ? -1.512 20.600 18.891 1.00 75.19 110 SER A N 1
ATOM 894 C CA . SER A 1 110 ? -0.633 21.508 19.637 1.00 75.19 110 SER A CA 1
ATOM 895 C C . SER A 1 110 ? 0.853 21.291 19.334 1.00 75.19 110 SER A C 1
ATOM 897 O O . SER A 1 110 ? 1.584 22.262 19.144 1.00 75.19 110 SER A O 1
ATOM 899 N N . GLU A 1 111 ? 1.305 20.039 19.218 1.00 75.75 111 GLU A N 1
ATOM 900 C CA . GLU A 1 111 ? 2.700 19.712 18.896 1.00 75.75 111 GLU A CA 1
ATOM 901 C C . GLU A 1 111 ? 3.072 20.140 17.468 1.00 75.75 111 GLU A C 1
ATOM 903 O O . GLU A 1 111 ? 4.150 20.698 17.253 1.00 75.75 111 GLU A O 1
ATOM 908 N N . THR A 1 112 ? 2.174 19.936 16.500 1.00 68.44 112 THR A N 1
ATOM 909 C CA . THR A 1 112 ? 2.354 20.374 15.108 1.00 68.44 112 THR A CA 1
ATOM 910 C C . THR A 1 112 ? 2.434 21.898 15.017 1.00 68.44 112 THR A C 1
ATOM 912 O O . THR A 1 112 ? 3.366 22.429 14.416 1.00 68.44 112 THR A O 1
ATOM 915 N N . ASN A 1 113 ? 1.529 22.615 15.691 1.00 66.06 113 ASN A N 1
ATOM 916 C CA . ASN A 1 113 ? 1.540 24.080 15.726 1.00 66.06 113 ASN A CA 1
ATOM 917 C C . ASN A 1 113 ? 2.829 24.634 16.357 1.00 66.06 113 ASN A C 1
ATOM 919 O O . ASN A 1 113 ? 3.400 25.606 15.861 1.00 66.06 113 ASN A O 1
ATOM 923 N N . MET A 1 114 ? 3.338 24.000 17.420 1.00 69.25 114 MET A N 1
ATOM 924 C CA . MET A 1 114 ? 4.622 24.380 18.021 1.00 69.25 114 MET A CA 1
ATOM 925 C C . MET A 1 114 ? 5.812 24.142 17.084 1.00 69.25 114 MET A C 1
ATOM 927 O O . MET A 1 114 ? 6.729 24.966 17.061 1.00 69.25 114 MET A O 1
ATOM 931 N N . LYS A 1 115 ? 5.824 23.042 16.319 1.00 68.81 115 LYS A N 1
ATOM 932 C CA . LYS A 1 115 ? 6.885 22.754 15.338 1.00 68.81 115 LYS A CA 1
ATOM 933 C C . LYS A 1 115 ? 6.886 23.763 14.192 1.00 68.81 115 LYS A C 1
ATOM 935 O O . LYS A 1 115 ? 7.930 24.354 13.931 1.00 68.81 115 LYS A O 1
ATOM 940 N N . ASN A 1 116 ? 5.720 24.045 13.613 1.00 65.62 116 ASN A N 1
ATOM 941 C CA . ASN A 1 116 ? 5.581 25.018 12.526 1.00 65.62 116 ASN A CA 1
ATOM 942 C C . ASN A 1 116 ? 6.045 26.419 12.962 1.00 65.62 116 ASN A C 1
ATOM 944 O O . ASN A 1 116 ? 6.776 27.094 12.240 1.00 65.62 116 ASN A O 1
ATOM 948 N N . ASN A 1 117 ? 5.707 26.830 14.190 1.00 69.31 117 ASN A N 1
ATOM 949 C CA . ASN A 1 117 ? 6.181 28.096 14.754 1.00 69.31 117 ASN A CA 1
ATOM 950 C C . ASN A 1 117 ? 7.705 28.139 14.957 1.00 69.31 117 ASN A C 1
ATOM 952 O O . ASN A 1 117 ? 8.311 29.200 14.803 1.00 69.31 117 ASN A O 1
ATOM 956 N N . LYS A 1 118 ? 8.344 27.018 15.316 1.00 72.56 118 LYS A N 1
ATOM 957 C CA . LYS A 1 118 ? 9.811 26.943 15.422 1.00 72.56 118 LYS A CA 1
ATOM 958 C C . LYS A 1 118 ? 10.482 27.030 14.051 1.00 72.56 118 LYS A C 1
ATOM 960 O O . LYS A 1 118 ? 11.456 27.763 13.912 1.00 72.56 118 LYS A O 1
ATOM 965 N N . GLU A 1 119 ? 9.952 26.340 13.045 1.00 69.50 119 GLU A N 1
ATOM 966 C CA . GLU A 1 119 ? 10.474 26.406 11.674 1.00 69.50 119 GLU A CA 1
ATOM 967 C C . GLU A 1 119 ? 10.333 27.808 11.074 1.00 69.50 119 GLU A C 1
ATOM 969 O O . GLU A 1 119 ? 11.311 28.342 10.553 1.00 69.50 119 GLU A O 1
ATOM 974 N N . MET A 1 120 ? 9.177 28.466 11.242 1.00 64.62 120 MET A N 1
ATOM 975 C CA . MET A 1 120 ? 8.998 29.864 10.829 1.00 64.62 120 MET A CA 1
ATOM 976 C C . MET A 1 120 ? 10.014 30.800 11.492 1.00 64.62 120 MET A C 1
ATOM 978 O O . MET A 1 120 ? 10.609 31.634 10.812 1.00 64.62 120 MET A O 1
ATOM 982 N N . LYS A 1 121 ? 10.260 30.654 12.802 1.00 68.81 121 LYS A N 1
ATOM 983 C CA . LYS A 1 121 ? 11.269 31.460 13.510 1.00 68.81 121 LYS A CA 1
ATOM 984 C C . LYS A 1 121 ? 12.673 31.251 12.942 1.00 68.81 121 LYS A C 1
ATOM 986 O O . LYS A 1 121 ? 13.382 32.229 12.728 1.00 68.81 121 LYS A O 1
ATOM 991 N N . ASN A 1 122 ? 13.052 30.011 12.644 1.00 70.31 122 ASN A N 1
ATOM 992 C CA . ASN A 1 122 ? 14.362 29.702 12.06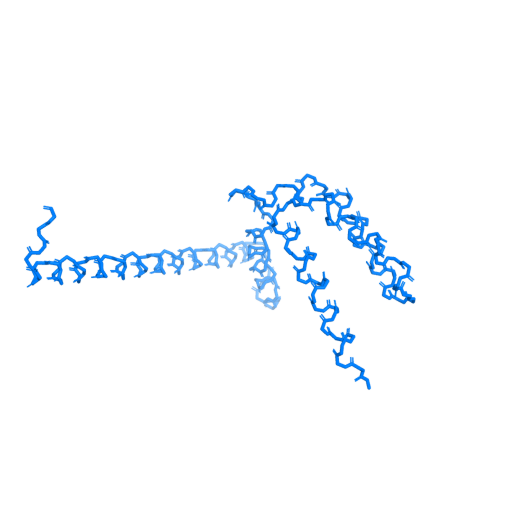9 1.00 70.31 122 ASN A CA 1
ATOM 993 C C . ASN A 1 122 ? 14.527 30.276 10.652 1.00 70.31 122 ASN A C 1
ATOM 995 O O . ASN A 1 122 ? 15.589 30.804 10.328 1.00 70.31 122 ASN A O 1
ATOM 999 N N . ILE A 1 123 ? 13.477 30.236 9.823 1.00 75.81 123 ILE A N 1
ATOM 1000 C CA . ILE A 1 123 ? 13.480 30.856 8.487 1.00 75.81 123 ILE A CA 1
ATOM 1001 C C . ILE A 1 123 ? 13.663 32.376 8.593 1.00 75.81 123 ILE A C 1
ATOM 1003 O O . ILE A 1 123 ? 14.460 32.952 7.853 1.00 75.81 123 ILE A O 1
ATOM 1007 N N . VAL A 1 124 ? 12.963 33.027 9.528 1.00 74.31 124 VAL A N 1
ATOM 1008 C CA . VAL A 1 124 ? 13.079 34.477 9.762 1.00 74.31 124 VAL A CA 1
ATOM 1009 C C . VAL A 1 124 ? 14.487 34.856 10.226 1.00 74.31 124 VAL A C 1
ATOM 1011 O O . VAL A 1 124 ? 15.063 35.799 9.690 1.00 74.31 124 VAL A O 1
ATOM 1014 N N . ILE A 1 125 ? 15.067 34.101 11.165 1.00 78.62 125 ILE A N 1
ATOM 1015 C CA . ILE A 1 125 ? 16.445 34.318 11.636 1.00 78.62 125 ILE A CA 1
ATOM 1016 C C . ILE A 1 125 ? 17.435 34.193 10.473 1.00 78.62 125 ILE A C 1
ATOM 1018 O O . ILE A 1 125 ? 18.245 35.090 10.257 1.00 78.62 125 ILE A O 1
ATOM 1022 N N . ASN A 1 126 ? 17.326 33.133 9.668 1.00 74.50 126 ASN A N 1
ATOM 1023 C CA . ASN A 1 126 ? 18.210 32.934 8.518 1.00 74.50 126 ASN A CA 1
ATOM 1024 C C . ASN A 1 126 ? 18.088 34.058 7.482 1.00 74.50 126 ASN A C 1
ATOM 1026 O O . ASN A 1 126 ? 19.100 34.496 6.940 1.00 74.50 126 ASN A O 1
ATOM 1030 N N . LYS A 1 127 ? 16.872 34.557 7.228 1.00 76.19 127 LYS A N 1
ATOM 1031 C CA . LYS A 1 127 ? 16.650 35.683 6.313 1.00 76.19 127 LYS A CA 1
ATOM 1032 C C . LYS A 1 127 ? 17.302 36.970 6.827 1.00 76.19 127 LYS A C 1
ATOM 1034 O O . LYS A 1 127 ? 17.938 37.671 6.047 1.00 76.19 127 LYS A O 1
ATOM 1039 N N . ASN A 1 128 ? 17.181 37.259 8.122 1.00 76.44 128 ASN A N 1
ATOM 1040 C CA . ASN A 1 128 ? 17.781 38.447 8.733 1.00 76.44 128 ASN A CA 1
ATOM 1041 C C . ASN A 1 128 ? 19.314 38.397 8.689 1.00 76.44 128 ASN A C 1
ATOM 1043 O O . ASN A 1 128 ? 19.938 39.374 8.284 1.00 76.44 128 ASN A O 1
ATOM 1047 N N . ASN A 1 129 ? 19.904 37.239 8.995 1.00 77.69 129 ASN A N 1
ATOM 1048 C CA . ASN A 1 129 ? 21.351 37.039 8.910 1.00 77.69 129 ASN A CA 1
ATOM 1049 C C . ASN A 1 129 ? 21.866 37.227 7.472 1.00 77.69 129 ASN A C 1
ATOM 1051 O O . ASN A 1 129 ? 22.915 37.828 7.262 1.00 77.69 129 ASN A O 1
ATOM 1055 N N . LEU A 1 130 ? 21.115 36.762 6.465 1.00 78.62 130 LEU A N 1
ATOM 1056 C CA . LEU A 1 130 ? 21.466 36.969 5.055 1.00 78.62 130 LEU A CA 1
ATOM 1057 C C . LEU A 1 130 ? 21.464 38.457 4.673 1.00 78.62 130 LEU A C 1
ATOM 1059 O O . LEU A 1 130 ? 22.364 38.921 3.978 1.00 78.62 130 LEU A O 1
ATOM 1063 N N . VAL A 1 131 ? 20.461 39.207 5.141 1.00 79.69 131 VAL A N 1
ATOM 1064 C CA . VAL A 1 131 ? 20.350 40.655 4.905 1.00 79.69 131 VAL A CA 1
ATOM 1065 C C . VAL A 1 131 ? 21.506 41.413 5.563 1.00 79.69 131 VAL A C 1
ATOM 1067 O O . VAL A 1 131 ? 22.023 42.356 4.971 1.00 79.69 131 VAL A O 1
ATOM 1070 N N . GLU A 1 132 ? 21.941 41.012 6.758 1.00 76.75 132 GLU A N 1
ATOM 1071 C CA . GLU A 1 132 ? 23.119 41.601 7.409 1.00 76.75 132 GLU A CA 1
ATOM 1072 C C . GLU A 1 132 ? 24.412 41.324 6.636 1.00 76.75 132 GLU A C 1
ATOM 1074 O O . GLU A 1 132 ? 25.183 42.252 6.397 1.00 76.75 132 GLU A O 1
ATOM 1079 N N . VAL A 1 133 ? 24.624 40.091 6.166 1.00 75.44 133 VAL A N 1
ATOM 1080 C CA . VAL A 1 133 ? 25.803 39.738 5.354 1.00 75.44 133 VAL A CA 1
ATOM 1081 C C . VAL A 1 133 ? 25.860 40.557 4.059 1.00 75.44 133 VAL A C 1
ATOM 1083 O O . VAL A 1 133 ? 26.919 41.072 3.707 1.00 75.44 133 VAL A O 1
ATOM 1086 N N . LEU A 1 134 ? 24.725 40.740 3.378 1.00 72.00 134 LEU A N 1
ATOM 1087 C CA . LEU A 1 134 ? 24.647 41.534 2.145 1.00 72.00 134 LEU A CA 1
ATOM 1088 C C . LEU A 1 134 ? 24.914 43.029 2.388 1.00 72.00 134 LEU A C 1
ATOM 1090 O O . LEU A 1 134 ? 25.605 43.665 1.592 1.00 72.00 134 LEU A O 1
ATOM 1094 N N . LYS A 1 135 ? 24.454 43.575 3.525 1.00 72.94 135 LYS A N 1
ATOM 1095 C CA . LYS A 1 135 ? 24.770 44.952 3.948 1.00 72.94 135 LYS A CA 1
ATOM 1096 C C . LYS A 1 135 ? 26.263 45.153 4.209 1.00 72.94 135 LYS A C 1
ATOM 1098 O O . LYS A 1 135 ? 26.803 46.179 3.814 1.00 72.94 135 LYS A O 1
ATOM 1103 N N . VAL A 1 136 ? 26.934 44.186 4.841 1.00 75.00 136 VAL A N 1
ATOM 1104 C CA . VAL A 1 136 ? 28.386 44.247 5.112 1.00 75.00 136 VAL A CA 1
ATOM 1105 C C . VAL A 1 136 ? 29.209 44.195 3.819 1.00 75.00 136 VAL A C 1
ATOM 1107 O O . VAL A 1 136 ? 30.302 44.750 3.760 1.00 75.00 136 VAL A O 1
ATOM 1110 N N . GLN A 1 137 ? 28.681 43.573 2.762 1.00 73.56 137 GLN A N 1
ATOM 1111 C CA . GLN A 1 137 ? 29.350 43.453 1.463 1.00 73.56 137 GLN A CA 1
ATOM 1112 C C . GLN A 1 137 ? 29.070 44.625 0.499 1.00 73.56 137 GLN A C 1
ATOM 1114 O O . GLN A 1 137 ? 29.512 44.566 -0.646 1.00 73.56 137 GLN A O 1
ATOM 1119 N N . ASN A 1 138 ? 28.364 45.686 0.927 1.00 60.00 138 ASN A N 1
ATOM 1120 C CA . ASN A 1 138 ? 27.937 46.822 0.083 1.00 60.00 138 ASN A CA 1
ATOM 1121 C C . ASN A 1 138 ? 27.185 46.419 -1.203 1.00 60.00 138 ASN A C 1
ATOM 1123 O O . ASN A 1 138 ? 27.085 47.198 -2.151 1.00 60.00 138 ASN A O 1
ATOM 1127 N N . LEU A 1 139 ? 26.621 45.213 -1.236 1.00 60.75 139 LEU A N 1
ATOM 1128 C CA . LEU A 1 139 ? 25.722 44.770 -2.292 1.00 60.75 139 LEU A CA 1
ATOM 1129 C C . LEU A 1 139 ? 24.316 45.202 -1.868 1.00 60.75 139 LEU A C 1
ATOM 1131 O O . LEU A 1 139 ? 23.647 44.514 -1.097 1.00 60.75 139 LEU A O 1
ATOM 1135 N N . SER A 1 140 ? 23.901 46.399 -2.285 1.00 54.56 140 SER A N 1
ATOM 1136 C CA . SER A 1 140 ? 22.553 46.902 -2.003 1.00 54.56 140 SER A CA 1
ATOM 1137 C C . SER A 1 140 ? 21.494 46.048 -2.707 1.00 54.56 140 SER A C 1
ATOM 1139 O O . SER A 1 140 ? 21.675 45.684 -3.870 1.00 54.56 140 SER A O 1
ATOM 1141 N N . ILE A 1 141 ? 20.397 45.762 -1.992 1.00 59.19 141 ILE A N 1
ATOM 1142 C CA . ILE A 1 141 ? 19.121 45.283 -2.562 1.00 59.19 141 ILE A CA 1
ATOM 1143 C C . ILE A 1 141 ? 18.591 46.323 -3.549 1.00 59.19 141 ILE A C 1
ATOM 1145 O O . ILE A 1 141 ? 18.672 47.524 -3.201 1.00 59.19 141 ILE A O 1
#

Foldseek 3Di:
DDPVVVVVVVVLVVVLVVCQLQLVLVVNLVSLVVCLVVDDDPRNVVSVVVSVVSVVCSVLSNCSNPPPSCVVVVVVLVVLLVVLVVVVVQDPDPVSSVVSSVVSVVVVVVVVVVVVVVVVVVVVVVVVVVVVVCVVVVNDD

Sequence (141 aa):
MNIYYHIEKEIKYNVAKHYFYNGKYDELLDLLNSLLPYIVGNKRSYLLKTIKYIKNNEKGIRNQILPNNIGCHMEGDISKAKSVKGRGGKIYNKLTFNNLLTASMIKTNSETNMKNNKEMKNIVINKNNLVEVLKVQNLSI

pLDDT: mean 78.6, std 12.46, range [49.59, 96.81]